Protein 3FPW (pdb70)

Organism: Streptomyces reticuli (NCBI:txid1926)

Secondary structure (DSSP, 8-state):
-----STT--------HHHHHHHHHHHHHHHHHTT---EEEEEETTS-EEEEEE-TT--TTHHHHHHHHHHHHHHHTS-HHHHHHGGGT-GGGGGSTT---SS-EEEEEETTEEEEEEEEE-SSSHHHHHHHHHHHHTT-

CATH classification: 3.30.450.150

InterPro domains:
  IPR005624 Corrinoid adenosyltransferase PduO/GlcC-like [PF03928] (61-183)
  IPR006311 Twin-arginine translocation pathway, signal sequence [PS51318] (1-35)
  IPR038084 Corrinoid adenosyltransferase PduO/GlcC-like superfamily [G3DSA:3.30.450.150] (62-188)
  IPR038084 Corrinoid adenosyltransferase PduO/GlcC-like superfamily [SSF143744] (55-186)
  IPR052517 GlcG-related carbohydrate metabolism protein [PTHR34309] (55-187)

Sequence (140 aa):
PVAARGGELTQSTHLTLEAATKAARAAVEAAEEKDGRHVSVAVVDRNGNTLVTLRGDGAGPQSYESSAERKAFTAVSWNAPTSEELAKRLAQQAPTLKDIPGTLFLAGGTPVTAKGAPVAGIGVAGAPSGDLDEQYARAGAAVL

B-factor: mean 21.34, std 9.34, range [9.34, 82.55]

Solvent-accessible surface area: 7677 Å² total; per-residue (Å²): 153,147,87,53,192,31,93,133,100,131,172,86,78,81,29,87,119,143,19,0,44,105,0,0,135,16,0,20,89,20,0,100,177,71,52,66,97,1,1,1,0,0,2,2,120,93,27,92,59,57,14,43,56,135,12,127,71,15,24,122,111,0,63,113,17,0,47,106,2,0,62,0,0,1,43,74,59,9,51,0,27,100,0,33,142,90,36,96,151,36,79,96,40,120,96,72,115,28,13,51,18,87,12,0,0,13,30,17,68,32,209,67,51,22,7,0,0,0,0,0,3,30,16,101,47,18,104,42,6,7,82,2,0,126,34,0,22,80,62,80

Radius of gyration: 15.47 Å; Cα contacts (8 Å, |Δi|>4): 334; chains: 1; bounding box: 33×49×46 Å

Nearest PDB structures (foldseek):
  4bmw-assembly1_A  TM=1.005E+00  e=2.674E-28  Streptomyces reticuli
  3fpv-assembly1_C  TM=1.004E+00  e=2.024E-27  Streptomyces reticuli
  4nkp-assembly1_B  TM=9.145E-01  e=1.584E-13  Desulfovibrio piger ATCC 29098
  6bws-assembly1_B-2  TM=9.207E-01  e=6.430E-11  Methylorubrum extorquens
  2a2l-assembly1_A  TM=8.843E-01  e=4.346E-11  Klebsiella pneumoniae

Foldseek 3Di:
DDDDDDVPDDDDDADDLVLQVQLQVQLLVVCVVVVFFKKKWKAWLVQHTSDIDGGDPFDPVRRLQQSQQWSACLPVVAFLQVVLVVCVVVVCVQVPPSHDSFAQKHFDDDPPHTTMIMGMDRGPGSPVNNVSSVSSNVVD

Structure (mmCIF, N/CA/C/O backbone):
data_3FPW
#
_entry.id   3FPW
#
_cell.length_a   77.940
_cell.length_b   77.940
_cell.length_c   79.990
_cell.angle_alpha   90.00
_cell.angle_beta   90.00
_cell.angle_gamma   90.00
#
_symmetry.space_group_name_H-M   'I 4 2 2'
#
loop_
_entity.id
_entity.type
_entity.pdbx_description
1 polymer 'Extracellular haem-binding protein'
2 non-polymer 'FE (III) ION'
3 non-polymer 'PHOSPHATE ION'
4 water water
#
loop_
_atom_site.group_PDB
_atom_site.id
_atom_site.type_symbol
_atom_site.label_atom_id
_atom_site.label_alt_id
_atom_site.label_comp_id
_atom_site.label_asym_id
_atom_site.label_entity_id
_atom_site.label_seq_id
_atom_site.pdbx_PDB_ins_code
_atom_site.Cartn_x
_atom_site.Cartn_y
_atom_site.Cartn_z
_atom_site.occupancy
_atom_site.B_iso_or_equ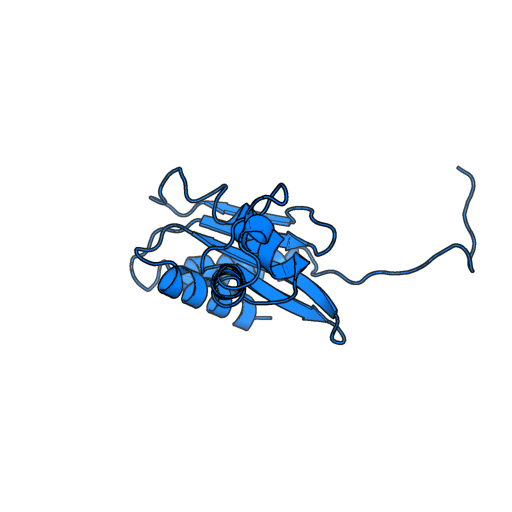iv
_atom_site.auth_seq_id
_atom_site.auth_comp_id
_atom_site.auth_asym_id
_atom_site.auth_atom_id
_atom_site.pdbx_PDB_model_num
ATOM 1 N N . PRO A 1 51 ? 12.540 -25.312 58.640 1.00 30.22 15 PRO A N 1
ATOM 2 C CA . PRO A 1 51 ? 12.631 -25.656 57.215 1.00 29.08 15 PRO A CA 1
ATOM 3 C C . PRO A 1 51 ? 12.882 -27.124 56.978 1.00 28.32 15 PRO A C 1
ATOM 4 O O . PRO A 1 51 ? 13.820 -27.715 57.499 1.00 26.98 15 PRO A O 1
ATOM 6 N N . VAL A 1 52 ? 12.039 -27.689 56.133 1.00 27.80 16 VAL A N 1
ATOM 7 C CA . VAL A 1 52 ? 12.365 -28.908 55.469 1.00 27.10 16 VAL A CA 1
ATOM 8 C C . VAL A 1 52 ? 13.554 -28.627 54.564 1.00 26.65 16 VAL A C 1
ATOM 9 O O . VAL A 1 52 ? 13.700 -27.517 54.019 1.00 24.40 16 VAL A O 1
ATOM 13 N N . ALA A 1 53 ? 14.429 -29.617 54.425 1.00 26.66 17 ALA A N 1
ATOM 14 C CA . ALA A 1 53 ? 15.510 -29.513 53.474 1.00 27.62 17 ALA A CA 1
ATOM 15 C C . ALA A 1 53 ? 15.216 -30.381 52.252 1.00 27.94 17 ALA A C 1
ATOM 16 O O . ALA A 1 53 ? 15.018 -31.589 52.361 1.00 27.54 17 ALA A O 1
ATOM 18 N N . ALA A 1 54 ? 15.213 -29.777 51.078 1.00 28.55 18 ALA A N 1
ATOM 19 C CA . ALA A 1 54 ? 14.933 -30.544 49.897 1.00 29.75 18 ALA A CA 1
ATOM 20 C C . ALA A 1 54 ? 16.184 -31.286 49.437 1.00 30.64 18 ALA A C 1
ATOM 21 O O . ALA A 1 54 ? 17.324 -30.934 49.789 1.00 30.28 18 ALA A O 1
ATOM 23 N N . ARG A 1 55 ? 15.9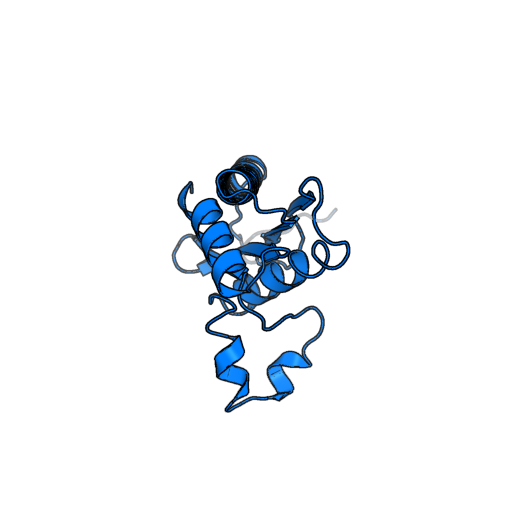42 -32.347 48.680 1.00 32.56 19 ARG A N 1
ATOM 24 C CA . ARG A 1 55 ? 16.960 -33.301 48.248 1.00 34.39 19 ARG A CA 1
ATOM 25 C C . ARG A 1 55 ? 16.197 -34.180 47.264 1.00 34.83 19 ARG A C 1
ATOM 26 O O . ARG A 1 55 ? 15.171 -34.783 47.640 1.00 36.13 19 ARG A O 1
ATOM 34 N N . GLY A 1 56 ? 16.668 -34.304 46.031 1.00 34.60 20 GLY A N 1
ATOM 35 C CA . GLY A 1 56 ? 17.962 -33.810 45.562 1.00 32.80 20 GLY A CA 1
ATOM 36 C C . GLY A 1 56 ? 17.685 -33.908 44.078 1.00 31.19 20 GLY A C 1
ATOM 37 O O . GLY A 1 56 ? 18.045 -33.028 43.292 1.00 30.57 20 GLY A O 1
ATOM 38 N N . GLY A 1 57 ? 16.989 -34.985 43.708 1.00 29.54 21 GLY A N 1
ATOM 39 C CA . GLY A 1 57 ? 16.297 -35.032 42.415 1.00 27.77 21 GLY A CA 1
ATOM 40 C C . GLY A 1 57 ? 15.212 -33.957 42.405 1.00 26.13 21 GLY A C 1
ATOM 41 O O . GLY A 1 57 ? 14.580 -33.689 41.379 1.00 26.39 21 GLY A O 1
ATOM 42 N N . GLU A 1 58 ? 14.995 -33.350 43.565 1.00 24.07 22 GLU A N 1
ATOM 43 C CA . GLU A 1 58 ? 14.017 -32.257 43.700 1.00 22.74 22 GLU A CA 1
ATOM 44 C C . GLU A 1 58 ? 14.647 -30.890 43.445 1.00 20.78 22 GLU A C 1
ATOM 45 O O . GLU A 1 58 ? 13.968 -29.868 43.546 1.00 19.21 22 GLU A O 1
ATOM 51 N N . LEU A 1 59 ? 15.944 -30.872 43.162 1.00 19.87 23 LEU A N 1
ATOM 52 C CA . LEU A 1 59 ? 16.684 -29.613 43.050 1.00 19.14 23 LEU A CA 1
ATOM 53 C C . LEU A 1 59 ? 17.271 -29.465 41.657 1.00 19.91 23 LEU A C 1
ATOM 54 O O . LEU A 1 59 ? 17.583 -30.463 40.988 1.00 20.04 23 LEU A O 1
ATOM 59 N N . THR A 1 60 ? 17.415 -28.219 41.229 1.00 19.58 24 THR A N 1
ATOM 60 C CA . THR A 1 60 ? 18.096 -27.938 39.982 1.00 20.37 24 THR A CA 1
ATOM 61 C C . THR A 1 60 ? 18.928 -26.666 40.174 1.00 20.27 24 THR A C 1
ATOM 62 O O . THR A 1 60 ? 18.701 -25.905 41.115 1.00 20.32 24 THR A O 1
ATOM 66 N N . GLN A 1 61 ? 19.912 -26.452 39.311 1.00 21.16 25 GLN A N 1
ATOM 67 C CA . GLN A 1 61 ? 20.782 -25.275 39.429 1.00 21.68 25 GLN A CA 1
ATOM 68 C C . GLN A 1 61 ? 20.568 -24.319 38.278 1.00 21.09 25 GLN A C 1
ATOM 69 O O . GLN A 1 61 ? 20.245 -24.747 37.180 1.00 21.80 25 GLN A O 1
ATOM 75 N N . SER A 1 62 ? 20.752 -23.028 38.519 1.00 19.45 26 SER A N 1
ATOM 76 C CA . SER A 1 62 ? 20.840 -22.096 37.399 1.00 19.12 26 SER A CA 1
ATOM 77 C C . SER A 1 62 ? 22.132 -21.284 37.518 1.00 18.18 26 SER A C 1
ATOM 78 O O . SER A 1 62 ? 22.729 -21.228 38.583 1.00 18.26 26 SER A O 1
ATOM 81 N N . THR A 1 63 ? 22.538 -20.640 36.425 1.00 17.55 27 THR A N 1
ATOM 82 C CA . THR A 1 63 ? 23.794 -19.892 36.340 1.00 17.73 27 THR A CA 1
ATOM 83 C C . THR A 1 63 ? 23.511 -18.400 36.185 1.00 16.88 27 THR A C 1
ATOM 84 O O . THR A 1 63 ? 22.543 -18.002 35.521 1.00 17.15 27 THR A O 1
ATOM 88 N N . HIS A 1 64 ? 24.338 -17.591 36.831 1.00 16.31 28 HIS A N 1
ATOM 89 C CA . HIS A 1 64 ? 24.176 -16.128 36.855 1.00 16.40 28 HIS A CA 1
ATOM 90 C C . HIS A 1 64 ? 25.496 -15.405 36.734 1.00 15.85 28 HIS A C 1
ATOM 91 O O . HIS A 1 64 ? 26.538 -15.943 37.130 1.00 16.72 28 HIS A O 1
ATOM 98 N N . LEU A 1 65 ? 25.447 -14.177 36.229 1.00 15.52 29 LEU A N 1
ATOM 99 C CA . LEU A 1 65 ? 26.547 -13.244 36.441 1.00 15.82 29 LEU A CA 1
ATOM 100 C C . LEU A 1 65 ? 26.633 -12.954 37.931 1.00 16.02 29 LEU A C 1
ATOM 101 O O . LEU A 1 65 ? 25.606 -12.814 38.627 1.00 16.74 29 LEU A O 1
ATOM 106 N N . THR A 1 66 ? 27.863 -12.864 38.437 1.00 16.14 30 THR A N 1
ATOM 107 C CA . THR A 1 66 ? 28.075 -12.338 39.762 1.00 16.49 30 THR A CA 1
ATOM 108 C C . THR A 1 66 ? 27.764 -10.850 39.754 1.00 15.73 30 THR A C 1
ATOM 109 O O . THR A 1 66 ? 27.808 -10.196 38.698 1.00 14.85 30 THR A O 1
ATOM 113 N N . LEU A 1 67 ? 27.425 -10.300 40.917 1.00 16.14 31 LEU A N 1
ATOM 114 C CA . LEU A 1 67 ? 27.308 -8.842 41.013 1.00 16.27 31 LEU A CA 1
ATOM 115 C C . LEU A 1 67 ? 28.559 -8.146 40.481 1.00 16.44 31 LEU A C 1
ATOM 116 O O . LEU A 1 67 ? 28.454 -7.149 39.755 1.00 16.35 31 LEU A O 1
ATOM 121 N N . GLU A 1 68 ? 29.736 -8.663 40.829 1.00 16.81 32 GLU A N 1
ATOM 122 C CA . GLU A 1 68 ? 30.987 -8.079 40.336 1.00 17.04 32 GLU A CA 1
ATOM 123 C C . GLU A 1 68 ? 31.001 -7.982 38.795 1.00 16.43 32 GLU A C 1
ATOM 124 O O . GLU A 1 68 ? 31.356 -6.928 38.229 1.00 15.31 32 GLU A O 1
ATOM 130 N N . ALA A 1 69 ? 30.617 -9.070 38.121 1.00 15.66 33 ALA A N 1
ATOM 131 C CA . ALA A 1 69 ? 30.631 -9.089 36.647 1.00 16.26 33 ALA A CA 1
ATOM 132 C C . ALA A 1 69 ? 29.556 -8.168 36.085 1.00 16.10 33 ALA A C 1
ATOM 133 O O . ALA A 1 69 ? 29.801 -7.411 35.135 1.00 16.04 33 ALA A O 1
ATOM 135 N N . ALA A 1 70 ? 28.367 -8.216 36.663 1.00 15.54 34 ALA A N 1
ATOM 136 C CA . ALA A 1 70 ? 27.292 -7.330 36.168 1.00 15.36 34 ALA A CA 1
ATOM 137 C C . ALA A 1 70 ? 27.652 -5.854 36.323 1.00 15.87 34 ALA A C 1
ATOM 138 O O . ALA A 1 70 ? 27.348 -5.015 35.459 1.00 15.10 34 ALA A O 1
ATOM 140 N N . THR A 1 71 ? 28.289 -5.530 37.440 1.00 15.73 35 THR A N 1
ATOM 141 C CA . THR A 1 71 ? 28.740 -4.162 37.683 1.00 16.15 35 THR A CA 1
ATOM 142 C C . THR A 1 71 ? 29.818 -3.735 36.694 1.00 15.84 35 THR A C 1
ATOM 143 O O . THR A 1 71 ? 29.767 -2.630 36.154 1.00 16.19 35 THR A O 1
ATOM 147 N N . LYS A 1 72 ? 30.782 -4.621 36.451 1.00 15.52 36 LYS A N 1
ATOM 148 C CA . LYS A 1 72 ? 31.862 -4.323 35.494 1.00 15.89 36 LYS A CA 1
ATOM 149 C C . LYS A 1 72 ? 31.263 -4.013 34.123 1.00 15.35 36 LYS A C 1
ATOM 150 O O . LYS A 1 72 ? 31.688 -3.048 33.465 1.00 15.19 36 LYS A O 1
ATOM 156 N N . ALA A 1 73 ? 30.293 -4.823 33.695 1.00 15.40 37 ALA A N 1
ATOM 157 C CA . ALA A 1 73 ? 29.676 -4.648 32.386 1.00 14.95 37 ALA A CA 1
ATOM 158 C C . ALA A 1 73 ? 28.883 -3.328 32.327 1.00 14.62 37 ALA A C 1
ATOM 159 O O . ALA A 1 73 ? 28.962 -2.562 31.356 1.00 14.87 37 ALA A O 1
ATOM 161 N N . ALA A 1 74 ? 28.102 -3.063 33.361 1.00 14.62 38 ALA A N 1
ATOM 162 C CA . ALA A 1 74 ? 27.311 -1.843 33.385 1.00 14.31 38 ALA A CA 1
ATOM 163 C C . ALA A 1 74 ? 28.224 -0.636 33.306 1.00 14.49 38 ALA A C 1
ATOM 164 O O . ALA A 1 74 ? 27.979 0.289 32.539 1.00 14.04 38 ALA A O 1
ATOM 166 N N . ARG A 1 75 ? 29.279 -0.651 34.109 1.00 14.73 39 ARG A N 1
ATOM 167 C CA . ARG A 1 75 ? 30.213 0.461 34.146 1.00 15.27 39 ARG A CA 1
ATOM 168 C C . ARG A 1 75 ? 30.881 0.656 32.786 1.00 15.09 39 ARG A C 1
ATOM 169 O O . ARG A 1 75 ? 31.109 1.791 32.357 1.00 16.17 39 ARG A O 1
ATOM 177 N N . ALA A 1 76 ? 31.183 -0.438 32.096 1.00 15.83 40 ALA A N 1
ATOM 178 C CA . ALA A 1 76 ? 31.826 -0.343 30.777 1.00 15.57 40 ALA A CA 1
ATOM 179 C C . ALA A 1 76 ? 30.899 0.298 29.754 1.00 16.05 40 ALA A C 1
ATOM 180 O O . ALA A 1 76 ? 31.332 1.034 28.882 1.00 16.90 40 ALA A O 1
ATOM 182 N N . ALA A 1 77 ? 29.614 0.019 29.858 1.00 15.59 41 ALA A N 1
ATOM 183 C CA . ALA A 1 77 ? 28.651 0.618 28.946 1.00 15.49 41 ALA A CA 1
ATOM 184 C C . ALA A 1 77 ? 28.571 2.113 29.217 1.00 16.55 41 ALA A C 1
ATOM 185 O O . ALA A 1 77 ? 28.587 2.911 28.289 1.00 16.55 41 ALA A O 1
ATOM 187 N N . VAL A 1 78 ? 28.503 2.505 30.486 1.00 16.98 42 VAL A N 1
ATOM 188 C CA . VAL A 1 78 ? 28.487 3.933 30.800 1.00 17.75 42 VAL A CA 1
ATOM 189 C C . VAL A 1 78 ? 29.755 4.598 30.275 1.00 18.60 42 VAL A C 1
ATOM 190 O O . VAL A 1 78 ? 29.708 5.661 29.655 1.00 18.46 42 VAL A O 1
ATOM 194 N N . GLU A 1 79 ? 30.898 3.973 30.531 1.00 18.65 43 GLU A N 1
ATOM 195 C CA . GLU A 1 79 ? 32.171 4.568 30.108 1.00 19.64 43 GLU A CA 1
ATOM 196 C C . GLU A 1 79 ? 32.239 4.750 28.609 1.00 18.88 43 GLU A C 1
ATOM 197 O O . GLU A 1 79 ? 32.743 5.762 28.136 1.00 19.12 43 GLU A O 1
ATOM 203 N N . ALA A 1 80 ? 31.713 3.784 27.866 1.00 19.08 44 ALA A N 1
ATOM 204 C CA . ALA A 1 80 ? 31.702 3.893 26.412 1.00 18.54 44 ALA A CA 1
ATOM 205 C C . ALA A 1 80 ? 30.822 5.056 25.967 1.00 18.51 44 ALA A C 1
ATOM 206 O O . ALA A 1 80 ? 31.185 5.829 25.084 1.00 18.64 44 ALA A O 1
ATOM 208 N N . ALA A 1 81 ? 29.654 5.204 26.574 1.00 18.92 45 ALA A N 1
ATOM 209 C CA . ALA A 1 81 ? 28.828 6.368 26.255 1.00 19.42 45 ALA A CA 1
ATOM 210 C C . ALA A 1 81 ? 29.516 7.689 26.637 1.00 20.48 45 ALA A C 1
ATOM 211 O O . ALA A 1 81 ? 29.479 8.664 25.875 1.00 20.52 45 ALA A O 1
ATOM 213 N N A GLU A 1 82 ? 30.131 7.728 27.817 0.50 21.08 46 GLU A N 1
ATOM 214 N N B GLU A 1 82 ? 30.132 7.719 27.816 0.50 21.20 46 GLU A N 1
ATOM 215 C CA A GLU A 1 82 ? 30.760 8.949 28.295 0.50 22.10 46 GLU A CA 1
ATOM 216 C CA B GLU A 1 82 ? 30.769 8.927 28.312 0.50 22.35 46 GLU A CA 1
ATOM 217 C C A GLU A 1 82 ? 31.891 9.389 27.384 0.50 22.46 46 GLU A C 1
ATOM 218 C C B GLU A 1 82 ? 31.896 9.382 27.400 0.50 22.59 46 GLU A C 1
ATOM 219 O O A GLU A 1 82 ? 32.096 10.590 27.188 0.50 22.60 46 GLU A O 1
ATOM 220 O O B GLU A 1 82 ? 32.098 10.585 27.216 0.50 22.71 46 GLU A O 1
ATOM 231 N N . LYS A 1 83 ? 32.609 8.412 26.832 1.00 22.80 47 LYS A N 1
ATOM 232 C CA . LYS A 1 83 ? 33.737 8.678 25.903 1.00 23.92 47 LYS A CA 1
ATOM 233 C C . LYS A 1 83 ? 33.241 9.459 24.696 1.00 24.03 47 LYS A C 1
ATOM 234 O O . LYS A 1 83 ? 33.969 10.306 24.133 1.00 24.58 47 LYS A O 1
ATOM 240 N N . ASP A 1 84 ? 31.999 9.176 24.302 1.00 23.01 48 ASP A N 1
ATOM 241 C CA . ASP A 1 84 ? 31.369 9.797 23.138 1.00 22.65 48 ASP A CA 1
ATOM 242 C C . ASP A 1 84 ? 30.547 11.024 23.476 1.00 21.85 48 ASP A C 1
ATOM 243 O O . ASP A 1 84 ? 29.913 11.612 22.602 1.00 22.62 48 ASP A O 1
ATOM 248 N N . GLY A 1 85 ? 30.556 11.419 24.735 1.00 20.88 49 GLY A N 1
ATOM 249 C CA . GLY A 1 85 ? 29.768 12.563 25.172 1.00 20.74 49 GLY A CA 1
ATOM 250 C C . GLY A 1 85 ? 28.278 12.284 25.230 1.00 20.98 49 GLY A C 1
ATOM 251 O O . GLY A 1 85 ? 27.466 13.210 25.076 1.00 21.74 49 GLY A O 1
ATOM 252 N N . ARG A 1 86 ? 27.912 11.016 25.411 1.00 20.62 50 ARG A N 1
ATOM 253 C CA . ARG A 1 86 ? 26.510 10.621 25.542 1.00 20.62 50 ARG A CA 1
ATOM 254 C C . ARG A 1 86 ? 26.139 10.438 27.010 1.00 19.94 50 ARG A C 1
ATOM 255 O O . ARG A 1 86 ? 27.003 10.197 27.861 1.00 20.01 50 ARG A O 1
ATOM 263 N N . HIS A 1 87 ? 24.848 10.560 27.291 1.00 19.29 51 HIS A N 1
ATOM 264 C CA . HIS A 1 87 ? 24.343 10.517 28.663 1.00 18.52 51 HIS A CA 1
ATOM 265 C C . HIS A 1 87 ? 23.285 9.440 28.750 1.00 17.61 51 HIS A C 1
ATOM 266 O O . HIS A 1 87 ? 22.211 9.612 28.202 1.00 17.53 51 HIS A O 1
ATOM 273 N N . VAL A 1 88 ? 23.600 8.318 29.398 1.00 15.55 52 VAL A N 1
ATOM 274 C CA . VAL A 1 88 ? 22.734 7.140 29.295 1.00 14.46 52 VAL A CA 1
ATOM 275 C C . VAL A 1 88 ? 22.461 6.571 30.663 1.00 13.71 52 VAL A C 1
ATOM 276 O O . VAL A 1 88 ? 23.184 6.861 31.620 1.00 14.18 52 VAL A O 1
ATOM 280 N N . SER A 1 89 ? 21.397 5.786 30.763 1.00 13.78 53 SER A N 1
ATOM 281 C CA . SER A 1 89 ? 21.216 4.899 31.891 1.00 13.71 53 SER A CA 1
ATOM 282 C C . SER A 1 89 ? 21.494 3.487 31.414 1.00 13.04 53 SER A C 1
ATOM 283 O O . SER A 1 89 ? 21.279 3.157 30.230 1.00 13.27 53 SER A O 1
ATOM 286 N N . VAL A 1 90 ? 21.931 2.634 32.337 1.00 13.26 54 VAL A N 1
ATOM 287 C CA . VAL A 1 90 ? 22.304 1.267 31.994 1.00 13.90 54 VAL A CA 1
ATOM 288 C C . VAL A 1 90 ? 21.700 0.334 33.033 1.00 13.63 54 VAL A C 1
ATOM 289 O O . VAL A 1 90 ? 21.698 0.630 34.232 1.00 14.66 54 VAL A O 1
ATOM 293 N N . ALA A 1 91 ? 21.162 -0.786 32.571 1.00 12.59 55 ALA A N 1
ATOM 294 C CA . ALA A 1 91 ? 20.648 -1.790 33.503 1.00 12.55 55 ALA A CA 1
ATOM 295 C C . ALA A 1 91 ? 21.188 -3.144 33.143 1.00 12.85 55 ALA A C 1
ATOM 296 O O . ALA A 1 91 ? 21.294 -3.471 31.947 1.00 12.53 55 ALA A O 1
ATOM 298 N N . VAL A 1 92 ? 21.446 -3.974 34.160 1.00 12.54 56 VAL A N 1
ATOM 299 C CA . VAL A 1 92 ? 21.714 -5.388 33.890 1.00 13.00 56 VAL A CA 1
ATOM 300 C C . VAL A 1 92 ? 20.621 -6.194 34.584 1.00 12.98 56 VAL A C 1
ATOM 301 O O . VAL A 1 92 ? 20.390 -6.025 35.784 1.00 13.70 56 VAL A O 1
ATOM 305 N N . VAL A 1 93 ? 19.925 -7.027 33.815 1.00 12.67 57 VAL A N 1
ATOM 306 C CA . VAL A 1 93 ? 18.789 -7.796 34.315 1.00 12.61 57 VAL A CA 1
ATOM 307 C C . VAL A 1 93 ? 19.082 -9.299 34.152 1.00 12.73 57 VAL A C 1
ATOM 308 O O . VAL A 1 93 ? 19.518 -9.770 33.102 1.00 13.21 57 VAL A O 1
ATOM 312 N N . ASP A 1 94 ? 18.878 -10.054 35.219 1.00 13.08 58 ASP A N 1
ATOM 313 C CA . ASP A 1 94 ? 19.099 -11.496 35.200 1.00 13.38 58 ASP A CA 1
ATOM 314 C C . ASP A 1 94 ? 18.043 -12.202 34.337 1.00 13.58 58 ASP A C 1
ATOM 315 O O . ASP A 1 94 ? 16.921 -11.712 34.162 1.00 13.45 58 ASP A O 1
ATOM 320 N N . ARG A 1 95 ? 18.386 -13.385 33.863 1.00 12.69 59 ARG A N 1
ATOM 321 C CA . ARG A 1 95 ? 17.444 -14.235 33.147 1.00 12.59 59 ARG A CA 1
ATOM 322 C C . ARG A 1 95 ? 16.214 -14.545 34.007 1.00 13.71 59 ARG A C 1
ATOM 323 O O . ARG A 1 95 ? 15.127 -14.851 33.495 1.00 14.16 59 ARG A O 1
ATOM 331 N N . ASN A 1 96 ? 16.361 -14.460 35.319 1.00 12.84 60 ASN A N 1
ATOM 332 C CA . ASN A 1 96 ? 15.190 -14.706 36.162 1.00 13.27 60 ASN A CA 1
ATOM 333 C C . ASN A 1 96 ? 14.356 -13.487 36.454 1.00 14.27 60 ASN A C 1
ATOM 334 O O . ASN A 1 96 ? 13.270 -13.627 37.005 1.00 14.58 60 ASN A O 1
ATOM 339 N N . GLY A 1 97 ? 14.746 -12.302 35.987 1.00 14.50 61 GLY A N 1
ATOM 340 C CA . GLY A 1 97 ? 13.892 -11.293 35.418 1.00 14.05 61 GLY A CA 1
ATOM 341 C C . GLY A 1 97 ? 14.199 -10.187 36.472 1.00 13.54 61 GLY A C 1
ATOM 342 O O . GLY A 1 97 ? 13.679 -9.054 36.420 1.00 14.55 61 GLY A O 1
ATOM 343 N N . ASN A 1 98 ? 15.084 -10.484 37.441 1.00 12.88 62 ASN A N 1
ATOM 344 C CA . ASN A 1 98 ? 15.483 -9.477 38.459 1.00 13.38 62 ASN A CA 1
ATOM 345 C C . ASN A 1 98 ? 16.535 -8.492 37.968 1.00 13.35 62 ASN A C 1
ATOM 346 O O . ASN A 1 98 ? 17.529 -8.890 37.344 1.00 14.32 62 ASN A O 1
ATOM 351 N N . THR A 1 99 ? 16.341 -7.213 38.281 1.00 13.62 63 THR A N 1
ATOM 352 C CA . THR A 1 99 ? 17.388 -6.231 37.993 1.00 13.42 63 THR A CA 1
ATOM 353 C C . THR A 1 99 ? 18.529 -6.444 38.964 1.00 13.35 63 THR A C 1
ATOM 354 O O . THR A 1 99 ? 18.311 -6.525 40.167 1.00 14.30 63 THR A O 1
ATOM 358 N N . LEU A 1 100 ? 19.742 -6.551 38.436 1.00 12.90 64 LEU A N 1
ATOM 359 C CA . LEU A 1 100 ? 20.955 -6.752 39.237 1.00 12.81 64 LEU A CA 1
ATOM 360 C C . LEU A 1 100 ? 21.731 -5.462 39.463 1.00 13.09 64 LEU A C 1
ATOM 361 O O . LEU A 1 100 ? 22.272 -5.240 40.545 1.00 13.07 64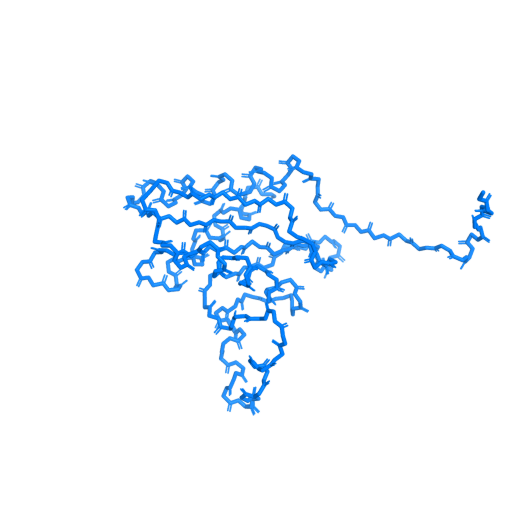 LEU A O 1
ATOM 366 N N . VAL A 1 101 ? 21.782 -4.606 38.440 1.00 13.03 65 VAL A N 1
ATOM 367 C CA . VAL A 1 101 ? 22.511 -3.341 38.514 1.00 13.16 65 VAL A CA 1
ATO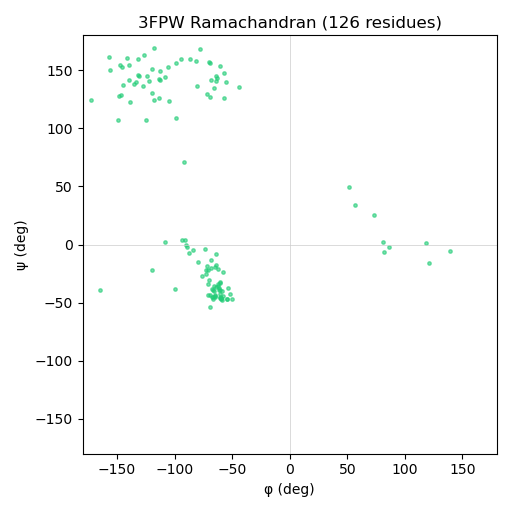M 368 C C . VAL A 1 101 ? 21.760 -2.287 37.715 1.00 13.45 65 VAL A C 1
ATOM 369 O O . VAL A 1 101 ? 21.281 -2.577 36.619 1.00 13.62 65 VAL A O 1
ATOM 373 N N . THR A 1 102 ? 21.662 -1.082 38.256 1.00 12.66 66 THR A N 1
ATOM 374 C CA . THR A 1 102 ? 21.281 0.085 37.447 1.00 13.00 66 THR A CA 1
ATOM 375 C C . THR A 1 102 ? 22.232 1.209 37.722 1.00 13.46 66 THR A C 1
ATOM 376 O O . THR A 1 102 ? 22.706 1.389 38.861 1.00 12.46 66 THR A O 1
ATOM 380 N N . LEU A 1 103 ? 22.503 1.992 36.674 1.00 12.73 67 LEU A N 1
ATOM 381 C CA . LEU A 1 103 ? 23.375 3.151 36.798 1.00 13.72 67 LEU A CA 1
ATOM 382 C C . LEU A 1 103 ? 22.735 4.250 35.979 1.00 13.76 67 LEU A C 1
ATOM 383 O O . LEU A 1 103 ? 22.483 4.058 34.779 1.00 14.57 67 LEU A O 1
ATOM 388 N N . ARG A 1 104 ? 22.440 5.380 36.614 1.00 12.86 68 ARG A N 1
ATOM 389 C CA . ARG A 1 104 ? 21.852 6.502 35.889 1.00 13.19 68 ARG A CA 1
ATOM 390 C C . ARG A 1 104 ? 22.954 7.515 35.547 1.00 14.40 68 ARG A C 1
ATOM 391 O O . ARG A 1 104 ? 23.455 8.210 36.429 1.00 15.05 68 ARG A O 1
ATOM 399 N N . GLY A 1 105 ? 23.314 7.597 34.271 1.00 15.80 69 GLY A N 1
ATOM 400 C CA . GLY A 1 105 ? 24.329 8.561 33.837 1.00 16.30 69 GLY A CA 1
ATOM 401 C C . GLY A 1 105 ? 24.026 10.011 34.160 1.00 16.79 69 GLY A C 1
ATOM 402 O O . GLY A 1 105 ? 22.880 10.446 34.146 1.00 15.35 69 GLY A O 1
ATOM 403 N N . ASP A 1 106 ? 25.077 10.788 34.424 1.00 17.68 70 ASP A N 1
ATOM 404 C CA . ASP A 1 106 ? 24.900 12.222 34.618 1.00 18.91 70 ASP A CA 1
ATOM 405 C C . ASP A 1 106 ? 24.233 12.811 33.385 1.00 18.63 70 ASP A C 1
ATOM 406 O O . ASP A 1 106 ? 24.706 12.597 32.276 1.00 18.90 70 ASP A O 1
ATOM 411 N N . GLY A 1 107 ? 23.131 13.524 33.575 1.00 18.10 71 GLY A N 1
ATOM 412 C CA . GLY A 1 107 ? 22.471 14.189 32.460 1.00 18.03 71 GLY A CA 1
ATOM 413 C C . GLY A 1 107 ? 21.575 13.291 31.623 1.00 17.56 71 GLY A C 1
ATOM 414 O O . GLY A 1 107 ? 21.004 13.739 30.637 1.00 18.02 71 GLY A O 1
ATOM 415 N N . ALA A 1 108 ? 21.441 12.029 32.012 1.00 17.09 72 ALA A N 1
ATOM 416 C CA . ALA A 1 108 ? 20.613 11.107 31.222 1.00 16.36 72 ALA A CA 1
ATOM 417 C C . ALA A 1 108 ? 19.135 11.501 31.316 1.00 15.98 72 ALA A C 1
ATOM 418 O O . ALA A 1 108 ? 18.673 11.902 32.392 1.00 16.36 72 ALA A O 1
ATOM 420 N N . GLY A 1 109 ? 18.386 11.392 30.216 1.00 16.13 73 GLY A N 1
ATOM 421 C CA . GLY A 1 109 ? 16.972 11.757 30.256 1.00 15.50 73 GLY A CA 1
ATOM 422 C C . GLY A 1 109 ? 16.192 10.914 31.249 1.00 15.00 73 GLY A C 1
ATOM 423 O O . GLY A 1 109 ? 16.564 9.784 31.549 1.00 15.68 73 GLY A O 1
ATOM 424 N N . PRO A 1 110 ? 15.084 11.460 31.772 1.00 14.95 74 PRO A N 1
ATOM 425 C CA . PRO A 1 110 ? 14.387 10.789 32.848 1.00 14.59 74 PRO A CA 1
ATOM 426 C C . PRO A 1 110 ? 13.663 9.544 32.372 1.00 14.94 74 PRO A C 1
ATOM 427 O O . PRO A 1 110 ? 13.322 8.682 33.185 1.00 15.86 74 PRO A O 1
ATOM 431 N N . GLN A 1 111 ? 13.444 9.447 31.068 1.00 15.79 75 GLN A N 1
ATOM 432 C CA . GLN A 1 111 ? 12.796 8.265 30.505 1.00 15.79 75 GLN A CA 1
ATOM 433 C C . GLN A 1 111 ? 13.790 7.110 30.364 1.00 15.98 75 GLN A C 1
ATOM 434 O O . GLN A 1 111 ? 13.398 5.958 30.146 1.00 17.15 75 GLN A O 1
ATOM 440 N N . SER A 1 112 ? 15.085 7.418 30.460 1.00 15.35 76 SER A N 1
ATOM 441 C CA . SER A 1 112 ? 16.100 6.409 30.117 1.00 14.73 76 SER A CA 1
ATOM 442 C C . SER A 1 112 ? 16.242 5.279 31.135 1.00 14.93 76 SER A C 1
ATOM 443 O O . SER A 1 112 ? 16.634 4.186 30.768 1.00 14.29 76 SER A O 1
ATOM 446 N N . TYR A 1 113 ? 15.886 5.525 32.398 1.00 14.63 77 TYR A N 1
ATOM 447 C CA . TYR A 1 113 ? 16.165 4.571 33.449 1.00 14.38 77 TYR A CA 1
ATOM 448 C C . TYR A 1 113 ? 15.296 3.328 33.287 1.00 14.29 77 TYR A C 1
ATOM 449 O O . TYR A 1 113 ? 15.814 2.194 33.171 1.00 13.21 77 TYR A O 1
ATOM 458 N N . GLU A 1 114 ? 13.976 3.535 33.197 1.00 14.56 78 GLU A N 1
ATOM 459 C CA . GLU A 1 114 ? 13.054 2.412 32.962 1.00 14.99 78 GLU A CA 1
ATOM 460 C C . GLU A 1 114 ? 13.228 1.812 31.574 1.00 14.86 78 GLU A C 1
ATOM 461 O O . GLU A 1 114 ? 13.083 0.607 31.395 1.00 15.84 78 GLU A O 1
ATOM 467 N N A SER A 1 115 ? 13.534 2.657 30.590 0.50 13.80 79 SER A N 1
ATOM 468 N N B SER A 1 115 ? 13.533 2.652 30.590 0.50 14.61 79 SER A N 1
ATOM 469 C CA A SER A 1 115 ? 13.763 2.181 29.234 0.50 12.56 79 SER A CA 1
ATOM 470 C CA B SER A 1 115 ? 13.769 2.158 29.246 0.50 14.15 79 SER A CA 1
ATOM 471 C C A SER A 1 115 ? 14.908 1.171 29.234 0.50 12.94 79 SER A C 1
ATOM 472 C C B SER A 1 115 ? 14.898 1.143 29.267 0.50 13.81 79 SER A C 1
ATOM 473 O O A SER A 1 115 ? 14.792 0.118 28.636 0.50 12.86 79 SER A O 1
ATOM 474 O O B SER A 1 115 ? 14.768 0.067 28.712 0.50 13.70 79 SER A O 1
ATOM 479 N N . ALA A 1 116 ? 16.007 1.495 29.911 1.00 12.98 80 ALA A N 1
ATOM 480 C CA . ALA A 1 116 ? 17.168 0.604 29.960 1.00 13.58 80 ALA A CA 1
ATOM 481 C C . ALA A 1 116 ? 16.806 -0.718 30.642 1.00 13.68 80 ALA A C 1
ATOM 482 O O . ALA A 1 116 ? 17.135 -1.807 30.135 1.00 14.01 80 ALA A O 1
ATOM 484 N N . GLU A 1 117 ? 16.070 -0.624 31.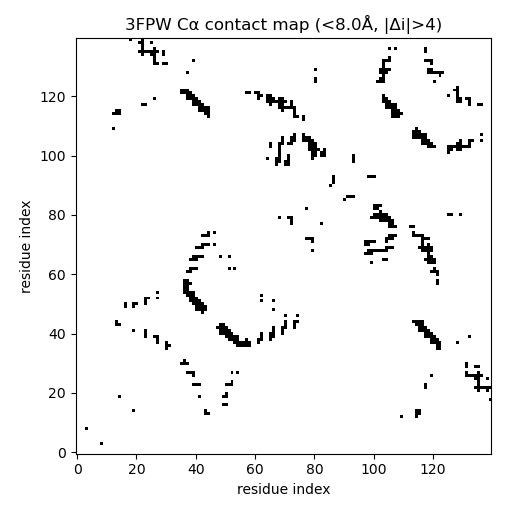750 1.00 13.77 81 GLU A N 1
ATOM 485 C CA . GLU A 1 117 ? 15.639 -1.825 32.459 1.00 14.74 81 GLU A CA 1
ATOM 486 C C . GLU A 1 117 ? 14.799 -2.735 31.582 1.00 14.24 81 GLU A C 1
ATOM 487 O O . GLU A 1 117 ? 15.023 -3.954 31.530 1.00 13.17 81 GLU A O 1
ATOM 493 N N . ARG A 1 118 ? 13.822 -2.158 30.891 1.00 13.45 82 ARG A N 1
ATOM 494 C CA . ARG A 1 118 ? 12.935 -2.966 30.067 1.00 13.79 82 ARG A CA 1
ATOM 495 C C . ARG A 1 118 ? 13.651 -3.568 28.875 1.00 13.25 82 ARG A C 1
ATOM 496 O O . ARG A 1 118 ? 13.353 -4.699 28.497 1.00 14.25 82 ARG A O 1
ATOM 504 N N . LYS A 1 119 ? 14.566 -2.810 28.267 1.00 12.22 83 LYS A N 1
ATOM 505 C CA . LYS A 1 119 ? 15.350 -3.378 27.174 1.00 11.74 83 LYS A CA 1
ATOM 506 C C . LYS A 1 119 ? 16.163 -4.582 27.624 1.00 12.06 83 LYS A C 1
ATOM 507 O O . LYS A 1 119 ? 16.232 -5.579 26.912 1.00 12.56 83 LYS A O 1
ATOM 513 N N . ALA A 1 120 ? 16.820 -4.463 28.771 1.00 12.11 84 ALA A N 1
ATOM 514 C CA . ALA A 1 120 ? 17.589 -5.578 29.306 1.00 12.60 84 ALA A CA 1
ATOM 515 C C . ALA A 1 120 ? 16.705 -6.822 29.556 1.00 13.13 84 ALA A C 1
ATOM 516 O O . ALA A 1 120 ? 17.094 -7.959 29.227 1.00 14.07 84 ALA A O 1
ATOM 518 N N . PHE A 1 121 ? 15.550 -6.606 30.169 1.00 12.51 85 PHE A N 1
ATOM 519 C CA . PHE A 1 121 ? 14.615 -7.688 30.437 1.00 13.00 85 PHE A CA 1
ATOM 520 C C . PHE A 1 121 ? 14.204 -8.351 29.109 1.00 13.86 85 PHE A C 1
ATOM 521 O O . PHE A 1 121 ? 14.067 -9.567 29.008 1.00 14.14 85 PHE A O 1
ATOM 529 N N . THR A 1 122 ? 13.998 -7.539 28.077 1.00 14.04 86 THR A N 1
ATOM 530 C CA . THR A 1 122 ? 13.489 -8.057 26.813 1.00 13.70 86 THR A CA 1
ATOM 531 C C . THR A 1 122 ? 14.550 -8.890 26.115 1.00 13.71 86 THR A C 1
ATOM 532 O O . THR A 1 122 ? 14.273 -9.991 25.594 1.00 14.76 86 THR A O 1
ATOM 536 N N . ALA A 1 123 ? 15.778 -8.376 26.116 1.00 14.11 87 ALA A N 1
ATOM 537 C CA . ALA A 1 123 ? 16.891 -9.100 25.516 1.00 14.19 87 ALA A CA 1
ATOM 538 C C . ALA A 1 123 ? 17.138 -10.465 26.175 1.00 14.17 87 ALA A C 1
ATOM 539 O O . ALA A 1 123 ? 17.392 -11.468 25.476 1.00 15.03 87 ALA A O 1
ATOM 541 N N . VAL A 1 124 ? 17.078 -10.527 27.505 1.00 14.13 88 VAL A N 1
ATOM 542 C CA . VAL A 1 124 ? 17.364 -11.778 28.196 1.00 14.52 88 VAL A CA 1
ATOM 543 C C . VAL A 1 124 ? 16.199 -12.755 28.082 1.00 14.67 88 VAL A C 1
ATOM 544 O O . VAL A 1 124 ? 16.393 -13.960 28.120 1.00 16.04 88 VAL A O 1
ATOM 548 N N . SER A 1 125 ? 14.989 -12.227 27.914 1.00 15.79 89 SER A N 1
ATOM 549 C CA . SER A 1 125 ? 13.808 -13.070 27.747 1.00 15.93 89 SER A CA 1
ATOM 550 C C . SER A 1 125 ? 13.822 -13.864 26.448 1.00 16.93 89 SER A C 1
ATOM 551 O O . SER A 1 125 ? 13.394 -15.024 26.434 1.00 16.97 89 SER A O 1
ATOM 554 N N . TRP A 1 126 ? 14.289 -13.241 25.368 1.00 17.60 90 TRP A N 1
ATOM 555 C CA . TRP A 1 126 ? 14.333 -13.909 24.058 1.00 17.33 90 TRP A CA 1
ATOM 556 C C . TRP A 1 126 ? 15.744 -14.273 23.612 1.00 17.49 90 TRP A C 1
ATOM 557 O O . TRP A 1 126 ? 15.931 -14.850 22.535 1.00 17.53 90 TRP A O 1
ATOM 568 N N . ASN A 1 127 ? 16.740 -13.986 24.454 1.00 17.23 91 ASN A N 1
ATOM 569 C CA . ASN A 1 127 ? 18.125 -14.266 24.108 1.00 17.49 91 ASN A CA 1
ATOM 570 C C . ASN A 1 127 ? 18.498 -13.683 22.746 1.00 17.63 91 ASN A C 1
ATOM 571 O O . ASN A 1 127 ? 19.091 -14.363 21.888 1.00 17.97 91 ASN A O 1
ATOM 576 N N . ALA A 1 128 ? 18.180 -12.413 22.565 1.00 16.80 92 ALA A N 1
ATOM 577 C CA . ALA A 1 128 ? 18.400 -11.746 21.275 1.00 16.71 92 ALA A CA 1
ATOM 578 C C . ALA A 1 128 ? 18.523 -10.257 21.518 1.00 16.49 92 ALA A C 1
ATOM 579 O O . ALA A 1 128 ? 17.886 -9.732 22.433 1.00 16.47 92 ALA A O 1
ATOM 581 N N . PRO A 1 129 ? 19.291 -9.556 20.678 1.00 16.64 93 PRO A N 1
ATOM 582 C CA . PRO A 1 129 ? 19.384 -8.093 20.774 1.00 16.95 93 PRO A CA 1
ATOM 583 C C . PRO A 1 129 ? 18.017 -7.465 20.506 1.00 16.63 93 PRO A C 1
ATOM 584 O O . PRO A 1 129 ? 17.269 -7.969 19.668 1.00 17.26 93 PRO A O 1
ATOM 588 N N . THR A 1 130 ? 17.665 -6.388 21.203 1.00 16.29 94 THR A N 1
ATOM 589 C CA . THR A 1 130 ? 16.335 -5.842 21.025 1.00 15.67 94 THR A CA 1
ATOM 590 C C . THR A 1 130 ? 16.166 -5.175 19.664 1.00 16.23 94 THR A C 1
ATOM 591 O O . THR A 1 130 ? 15.045 -5.055 19.168 1.00 16.04 94 THR A O 1
ATOM 595 N N . SER A 1 131 ? 17.271 -4.776 19.048 1.00 17.56 95 SER A N 1
ATOM 596 C CA . SER A 1 131 ? 17.202 -4.294 17.670 1.00 18.22 95 SER A CA 1
ATOM 597 C C . SER A 1 131 ? 16.615 -5.361 16.766 1.00 18.89 95 SER A C 1
ATOM 598 O O . SER A 1 131 ? 15.810 -5.051 15.889 1.00 18.67 95 SER A O 1
ATOM 601 N N A GLU A 1 132 ? 17.007 -6.613 16.957 0.50 18.84 96 GLU A N 1
ATOM 602 N N B GLU A 1 132 ? 17.035 -6.611 16.991 0.50 18.60 96 GLU A N 1
ATOM 603 C CA A GLU A 1 132 ? 16.467 -7.657 16.109 0.50 19.82 96 GLU A CA 1
ATOM 604 C CA B GLU A 1 132 ? 16.580 -7.780 16.232 0.50 19.39 96 GLU A CA 1
ATOM 605 C C A GLU A 1 132 ? 15.038 -7.984 16.513 0.50 19.52 96 GLU A C 1
ATOM 606 C C B GLU A 1 132 ? 15.130 -8.106 16.538 0.50 19.30 96 GLU A C 1
ATOM 607 O O A GLU A 1 132 ? 14.166 -8.163 15.653 0.50 19.30 96 GLU A O 1
ATOM 608 O O B GLU A 1 132 ? 14.343 -8.412 15.638 0.50 19.30 96 GLU A O 1
ATOM 619 N N . LEU A 1 133 ? 14.786 -8.035 17.820 1.00 19.04 97 LEU A N 1
ATOM 620 C CA . LEU A 1 133 ? 13.450 -8.353 18.312 1.00 19.09 97 LEU A CA 1
ATOM 621 C C . LEU A 1 133 ? 12.400 -7.372 17.777 1.00 19.78 97 LEU A C 1
ATOM 622 O O . LEU A 1 133 ? 11.263 -7.767 17.508 1.00 19.48 97 LEU A O 1
ATOM 627 N N . ALA A 1 134 ? 12.787 -6.107 17.628 1.00 19.97 98 ALA A N 1
ATOM 628 C CA . ALA A 1 134 ? 11.877 -5.073 17.158 1.00 19.98 98 ALA A CA 1
ATOM 629 C C . ALA A 1 134 ? 11.372 -5.427 15.769 1.00 20.67 98 ALA A C 1
ATOM 630 O O . ALA A 1 134 ? 10.218 -5.160 15.426 1.00 20.38 98 ALA A O 1
ATOM 632 N N . LYS A 1 135 ? 12.233 -6.072 14.993 1.00 21.62 99 LYS A N 1
ATOM 633 C CA . LYS A 1 135 ? 11.902 -6.431 13.618 1.00 22.95 99 LYS A CA 1
ATOM 634 C C . LYS A 1 135 ? 10.903 -7.583 13.553 1.00 23.17 99 LYS A C 1
ATOM 635 O O . LYS A 1 135 ? 10.174 -7.746 12.558 1.00 23.31 99 LYS A O 1
ATOM 641 N N . ARG A 1 136 ? 10.830 -8.355 14.634 1.00 23.10 100 ARG A N 1
ATOM 642 C CA . ARG A 1 136 ? 9.859 -9.442 14.730 1.00 23.64 100 ARG A CA 1
ATOM 643 C C . ARG A 1 136 ? 8.432 -8.935 14.819 1.00 23.44 100 ARG A C 1
ATOM 644 O O . ARG A 1 136 ? 7.486 -9.680 14.560 1.00 23.09 100 ARG A O 1
ATOM 652 N N . LEU A 1 137 ? 8.276 -7.675 15.211 1.00 22.86 101 LEU A N 1
ATOM 653 C CA . LEU A 1 137 ? 6.957 -7.076 15.326 1.00 23.20 101 LEU A CA 1
ATOM 6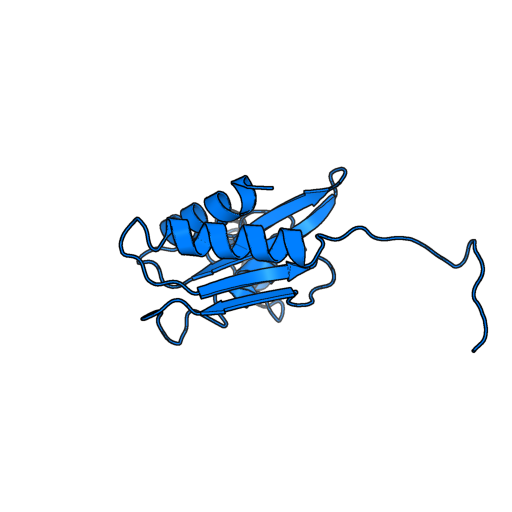54 C C . LEU A 1 137 ? 6.228 -6.980 13.980 1.00 24.08 101 LEU A C 1
ATOM 655 O O . LEU A 1 137 ? 5.003 -6.840 13.931 1.00 24.38 101 LEU A O 1
ATOM 660 N N . ALA A 1 138 ? 6.982 -7.090 12.891 1.00 24.68 102 ALA A N 1
ATOM 661 C CA . ALA A 1 138 ? 6.376 -7.071 11.569 1.00 25.75 102 ALA A CA 1
ATOM 662 C C . ALA A 1 138 ? 5.437 -8.261 11.365 1.00 25.90 102 ALA A C 1
ATOM 663 O O . ALA A 1 138 ? 4.366 -8.111 10.788 1.00 27.68 102 ALA A O 1
ATOM 665 N N A GLN A 1 139 ? 5.827 -9.431 11.868 0.50 26.15 103 GLN A N 1
ATOM 666 N N B GLN A 1 139 ? 5.837 -9.434 11.832 0.50 26.05 103 GLN A N 1
ATOM 667 C CA A GLN A 1 139 ? 5.024 -10.645 11.701 0.50 25.82 103 GLN A CA 1
ATOM 668 C CA B GLN A 1 139 ? 4.984 -10.602 11.704 0.50 25.63 103 GLN A CA 1
ATOM 669 C C A GLN A 1 139 ? 4.323 -11.113 12.989 0.50 25.40 103 GLN A C 1
ATOM 670 C C B GLN A 1 139 ? 4.126 -10.804 12.956 0.50 25.16 103 GLN A C 1
ATOM 671 O O A GLN A 1 139 ? 3.448 -11.975 12.945 0.50 25.38 103 GLN A O 1
ATOM 672 O O B GLN A 1 139 ? 2.951 -11.173 12.857 0.50 24.48 103 GLN A O 1
ATOM 683 N N . ALA A 1 140 ? 4.709 -10.541 14.128 1.00 24.49 104 ALA A N 1
ATOM 684 C CA . ALA A 1 140 ? 4.000 -10.780 15.393 1.00 23.08 104 ALA A CA 1
ATOM 685 C C . ALA A 1 140 ? 3.838 -9.481 16.198 1.00 21.89 104 ALA A C 1
ATOM 686 O O . ALA A 1 140 ? 4.512 -9.290 17.217 1.00 20.77 104 ALA A O 1
ATOM 688 N N . PRO A 1 141 ? 2.938 -8.594 15.754 1.00 21.19 105 PRO A N 1
ATOM 689 C CA . PRO A 1 141 ? 2.905 -7.242 16.306 1.00 20.93 105 PRO A CA 1
ATOM 690 C C . PRO A 1 141 ? 2.524 -7.167 17.784 1.00 20.05 105 PRO A C 1
ATOM 691 O O . PRO A 1 141 ? 2.815 -6.172 18.435 1.00 21.01 105 PRO A O 1
ATOM 695 N N . THR A 1 142 ? 1.894 -8.208 18.313 1.00 19.17 106 THR A N 1
ATOM 696 C CA . THR A 1 142 ? 1.445 -8.176 19.710 1.00 17.50 106 THR A CA 1
ATOM 697 C C . THR A 1 142 ? 2.474 -8.720 20.704 1.00 17.69 106 THR A C 1
ATOM 698 O O . THR A 1 142 ? 2.198 -8.817 21.887 1.00 16.81 106 THR A O 1
ATOM 702 N N . LEU A 1 143 ? 3.661 -9.082 20.219 1.00 17.24 107 LEU A N 1
ATOM 703 C CA . LEU A 1 143 ? 4.753 -9.421 21.129 1.00 17.82 107 LEU A CA 1
ATOM 704 C C . LEU A 1 143 ? 4.948 -8.266 22.102 1.00 17.89 107 LEU A C 1
ATOM 705 O O . LEU A 1 143 ? 5.218 -8.474 23.287 1.00 18.10 107 LEU A O 1
ATOM 710 N N . LYS A 1 144 ? 4.783 -7.042 21.604 1.00 17.17 108 LYS A N 1
ATOM 711 C CA . LYS A 1 144 ? 5.082 -5.872 22.422 1.00 17.62 108 LYS A CA 1
ATOM 712 C C . LYS A 1 144 ? 4.029 -5.611 23.508 1.00 17.15 108 LYS A C 1
ATOM 713 O O . LYS A 1 144 ? 4.203 -4.737 24.361 1.00 17.31 108 LYS A O 1
ATOM 719 N N . ASP A 1 145 ? 2.965 -6.411 23.511 1.00 16.20 109 ASP A N 1
ATOM 720 C CA . ASP A 1 145 ? 1.934 -6.307 24.545 1.00 15.90 109 ASP A CA 1
ATOM 721 C C . ASP A 1 145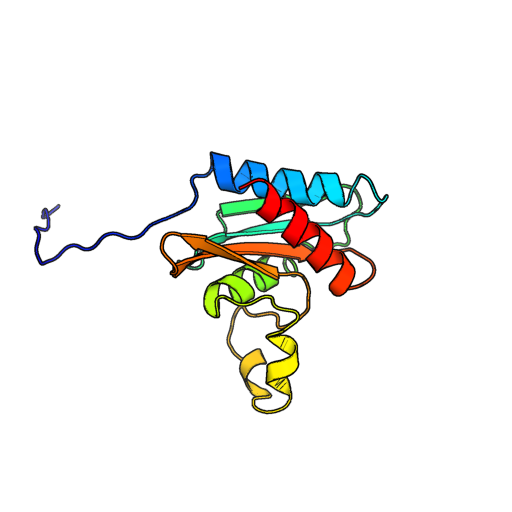 ? 2.268 -7.146 25.774 1.00 15.99 109 ASP A C 1
ATOM 722 O O . ASP A 1 145 ? 1.595 -7.077 26.804 1.00 16.33 109 ASP A O 1
ATOM 727 N N . ILE A 1 146 ? 3.329 -7.930 25.669 1.00 15.43 110 ILE A N 1
ATOM 728 C CA . ILE A 1 146 ? 3.782 -8.729 26.798 1.00 16.08 110 ILE A CA 1
ATOM 729 C C . ILE A 1 146 ? 4.335 -7.796 27.869 1.00 16.89 110 ILE A C 1
ATOM 730 O O . ILE A 1 146 ? 5.185 -6.940 27.597 1.00 17.56 110 ILE A O 1
ATOM 735 N N . PRO A 1 147 ? 3.830 -7.931 29.102 1.00 17.92 111 PRO A N 1
ATOM 736 C CA . PRO A 1 147 ? 4.207 -7.049 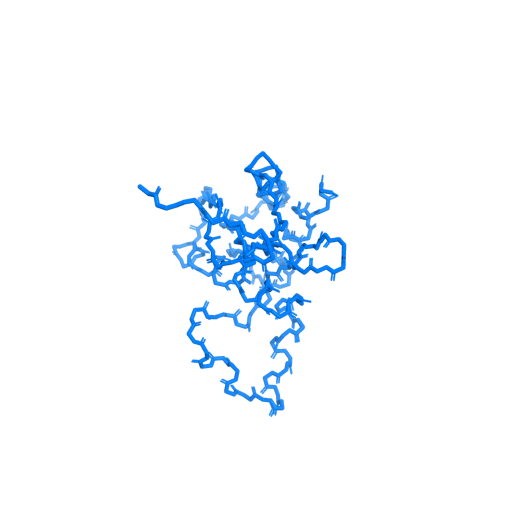30.190 1.00 18.04 111 PRO A CA 1
ATOM 737 C C . PRO A 1 147 ? 5.708 -6.999 30.424 1.00 18.00 111 PRO A C 1
ATOM 738 O O . PRO A 1 147 ? 6.402 -8.023 30.330 1.00 17.63 111 PRO A O 1
ATOM 742 N N . GLY A 1 148 ? 6.196 -5.796 30.710 1.00 17.40 112 GLY A N 1
ATOM 743 C CA . GLY A 1 148 ? 7.579 -5.599 31.159 1.00 17.39 112 GLY A CA 1
ATOM 744 C C . GLY A 1 148 ? 8.575 -5.467 30.020 1.00 16.30 112 GLY A C 1
ATOM 745 O O . GLY A 1 148 ? 9.765 -5.243 30.245 1.00 17.55 112 GLY A O 1
ATOM 746 N N . THR A 1 149 ? 8.078 -5.583 28.794 1.00 16.19 113 THR A N 1
ATOM 747 C CA . THR A 1 149 ? 8.947 -5.550 27.606 1.00 15.42 113 THR A CA 1
ATOM 748 C C . THR A 1 149 ? 9.105 -4.177 26.932 1.00 15.40 113 THR A C 1
ATOM 749 O O . THR A 1 149 ? 8.289 -3.264 27.112 1.00 15.95 113 THR A O 1
ATOM 753 N N . LEU A 1 150 ? 10.174 -4.042 26.161 1.00 14.63 114 LEU A N 1
ATOM 754 C CA . LEU A 1 150 ? 10.390 -2.865 25.334 1.00 14.68 114 LEU A CA 1
ATOM 755 C C . LEU A 1 150 ? 11.167 -3.304 24.117 1.00 14.77 114 LEU A C 1
ATOM 756 O O . LEU A 1 150 ? 12.347 -3.622 24.208 1.00 14.91 114 LEU A O 1
ATOM 761 N N . PHE A 1 151 ? 10.486 -3.342 22.975 1.00 15.03 115 PHE A N 1
ATOM 762 C CA . PHE A 1 151 ? 11.061 -3.866 21.745 1.00 14.16 115 PHE A CA 1
ATOM 763 C C . PHE A 1 151 ? 11.721 -2.729 20.953 1.00 14.91 115 PHE A C 1
ATOM 764 O O . PHE A 1 151 ? 11.233 -2.282 19.907 1.00 15.59 115 PHE A O 1
ATOM 772 N N . LEU A 1 152 ? 12.828 -2.245 21.477 1.00 13.58 116 LEU A N 1
ATOM 773 C CA . LEU A 1 152 ? 13.470 -1.049 20.966 1.00 15.21 116 LEU A CA 1
ATOM 774 C C . LEU A 1 152 ? 14.966 -1.251 21.154 1.00 14.89 116 LEU A C 1
ATOM 775 O O . LEU A 1 152 ? 15.409 -1.657 22.236 1.00 14.76 116 LEU A O 1
ATOM 780 N N . ALA A 1 153 ? 15.726 -1.041 20.078 1.00 15.03 117 ALA A N 1
ATOM 781 C CA . ALA A 1 153 ? 17.177 -1.232 20.090 1.00 14.54 117 ALA A CA 1
ATOM 782 C C . ALA A 1 153 ? 17.843 -0.655 21.342 1.00 14.67 117 ALA A C 1
ATOM 783 O O . ALA A 1 153 ? 17.530 0.453 21.780 1.00 15.17 117 ALA A O 1
ATOM 785 N N . GLY A 1 154 ? 18.758 -1.439 21.906 1.00 14.48 118 GLY A N 1
ATOM 786 C CA . GLY A 1 154 ? 19.540 -1.005 23.032 1.00 13.91 118 GLY A CA 1
ATOM 787 C C . GLY A 1 154 ? 19.751 -2.060 24.105 1.00 13.99 118 GLY A C 1
ATOM 788 O O . GLY A 1 154 ? 20.464 -1.799 25.093 1.00 13.25 118 GLY A O 1
ATOM 789 N N . GLY A 1 155 ? 19.116 -3.226 23.959 1.00 14.06 119 GLY A N 1
ATOM 790 C CA . GLY A 1 155 ? 19.362 -4.337 24.910 1.00 13.82 119 GLY A CA 1
ATOM 791 C C . GLY A 1 155 ? 20.074 -5.486 24.210 1.00 14.73 119 GLY A C 1
ATOM 792 O O . GLY A 1 155 ? 19.798 -5.773 23.054 1.00 15.24 119 GLY A O 1
ATOM 793 N N . THR A 1 156 ? 21.005 -6.127 24.896 1.00 14.94 120 THR A N 1
ATOM 794 C CA . THR A 1 156 ? 21.745 -7.248 24.295 1.00 16.11 120 THR A CA 1
ATOM 795 C C . THR A 1 156 ? 21.935 -8.361 25.326 1.00 16.27 120 THR A C 1
ATOM 796 O O . THR A 1 156 ? 22.180 -8.081 26.490 1.00 15.65 120 THR A O 1
ATOM 800 N N . PRO A 1 157 ? 21.834 -9.628 24.890 1.00 16.59 121 PRO A N 1
ATOM 801 C CA . PRO A 1 157 ? 21.958 -10.712 25.863 1.00 17.19 121 PRO A CA 1
ATOM 802 C C . PRO A 1 157 ? 23.391 -11.152 26.133 1.00 17.45 121 PRO A C 1
ATOM 803 O O . PRO A 1 157 ? 24.308 -10.933 25.327 1.00 18.10 121 PRO A O 1
ATOM 807 N N . VAL A 1 158 ? 23.554 -11.795 27.276 1.00 17.25 122 VAL A N 1
ATOM 808 C CA . VAL A 1 158 ? 24.821 -12.393 27.653 1.00 17.18 122 VAL A CA 1
ATOM 809 C C . VAL A 1 158 ? 24.498 -13.820 28.011 1.00 17.45 122 VAL A C 1
ATOM 810 O O . VAL A 1 158 ? 23.490 -14.091 28.688 1.00 17.30 122 VAL A O 1
ATOM 814 N N . THR A 1 159 ? 25.325 -14.751 27.546 1.00 18.02 123 THR A N 1
ATOM 815 C CA . THR A 1 159 ? 25.037 -16.149 27.786 1.00 18.08 123 THR A CA 1
ATOM 816 C C . THR A 1 159 ? 26.108 -16.822 28.611 1.00 18.87 123 THR A C 1
ATOM 817 O O . THR A 1 159 ? 27.175 -16.265 28.851 1.00 18.86 123 THR A O 1
ATOM 821 N N . ALA A 1 160 ? 25.785 -18.030 29.051 1.00 20.24 124 ALA A N 1
ATOM 822 C CA . ALA A 1 160 ? 26.737 -18.938 29.678 1.00 22.02 124 ALA A CA 1
ATOM 823 C C . ALA A 1 160 ? 26.281 -20.339 29.299 1.00 23.61 124 ALA A C 1
ATOM 824 O O . ALA A 1 160 ? 25.114 -20.669 29.445 1.00 23.49 124 ALA A O 1
ATOM 826 N N . LYS A 1 161 ? 27.193 -21.144 28.755 1.00 25.99 125 LYS A N 1
ATOM 827 C CA . LYS A 1 161 ? 26.862 -22.495 28.285 1.00 28.00 125 LYS A CA 1
ATOM 828 C C . LYS A 1 161 ? 25.747 -22.515 27.242 1.00 27.64 125 LYS A C 1
ATOM 829 O O . LYS A 1 161 ? 24.934 -23.444 27.185 1.00 28.50 125 LYS A O 1
ATOM 835 N N . GLY A 1 162 ? 25.711 -21.485 26.411 1.00 27.42 126 GLY A N 1
ATOM 836 C CA . GLY A 1 162 ? 24.711 -21.409 25.380 1.00 26.85 126 GLY A CA 1
ATOM 837 C C . GLY A 1 162 ? 23.366 -20.891 25.845 1.00 26.00 126 GLY A C 1
ATOM 838 O O . GLY A 1 162 ? 22.487 -20.666 25.023 1.00 27.73 126 GLY A O 1
ATOM 839 N N . ALA A 1 163 ? 23.190 -20.683 27.149 1.00 23.91 127 ALA A N 1
ATOM 840 C CA . ALA A 1 163 ? 21.882 -20.256 27.646 1.00 21.66 127 ALA A CA 1
ATOM 841 C C . ALA A 1 163 ? 21.949 -18.802 28.094 1.00 19.79 127 ALA A C 1
ATOM 842 O O . ALA A 1 163 ? 22.952 -18.375 28.655 1.00 19.75 127 ALA A O 1
ATOM 844 N N . PRO A 1 164 ? 20.870 -18.037 27.881 1.00 18.37 128 PRO A N 1
ATOM 845 C CA . PRO A 1 164 ? 20.910 -16.634 28.339 1.00 17.39 128 PRO A CA 1
ATOM 846 C C . PRO A 1 164 ? 20.990 -16.538 29.858 1.00 16.83 128 PRO A C 1
ATOM 847 O O . PRO A 1 164 ? 20.249 -17.260 30.549 1.00 16.90 128 PRO A O 1
ATOM 851 N N . VAL A 1 165 ? 21.866 -15.680 30.386 1.00 16.36 129 VAL A N 1
ATOM 852 C CA . VAL A 1 165 ? 21.942 -15.479 31.846 1.00 16.34 129 VAL A CA 1
ATOM 853 C C . VAL A 1 165 ? 21.667 -14.040 32.278 1.00 15.73 129 VAL A C 1
ATOM 854 O O . VAL A 1 165 ? 21.296 -13.791 33.426 1.00 15.63 129 VAL A O 1
ATOM 858 N N . ALA A 1 166 ? 21.844 -13.093 31.366 1.00 14.72 130 ALA A N 1
ATOM 859 C CA . ALA A 1 166 ? 21.591 -11.701 31.698 1.00 14.00 130 ALA A CA 1
ATOM 860 C C . ALA A 1 166 ? 21.302 -10.913 30.427 1.00 14.10 130 ALA A C 1
ATOM 861 O O . ALA A 1 166 ? 21.625 -11.350 29.319 1.00 14.73 130 ALA A O 1
ATOM 863 N N . GLY A 1 167 ? 20.695 -9.754 30.602 1.00 13.59 131 GLY A N 1
ATOM 864 C CA . GLY A 1 167 ? 20.596 -8.783 29.506 1.00 13.61 131 GLY A CA 1
ATOM 865 C C . GLY A 1 167 ? 21.199 -7.486 29.984 1.00 13.12 131 GLY A C 1
ATOM 866 O O . GLY A 1 167 ? 21.063 -7.132 31.154 1.00 12.56 131 GLY A O 1
ATOM 867 N N . ILE A 1 168 ? 21.859 -6.755 29.083 1.00 12.95 132 ILE A N 1
ATOM 868 C CA . ILE A 1 168 ? 22.348 -5.418 29.375 1.00 13.63 132 ILE A CA 1
ATOM 869 C C . ILE A 1 168 ? 21.552 -4.452 28.505 1.00 13.59 132 ILE A C 1
ATOM 870 O O . ILE A 1 168 ? 21.447 -4.663 27.287 1.00 14.57 132 ILE A O 1
ATOM 875 N N . GLY A 1 169 ? 20.948 -3.448 29.135 1.00 12.64 133 GLY A N 1
ATOM 876 C CA . GLY A 1 169 ? 20.120 -2.474 28.430 1.00 13.29 133 GLY A CA 1
ATOM 877 C C . GLY A 1 169 ? 20.626 -1.059 28.627 1.00 12.70 133 GLY A C 1
ATOM 878 O O . GLY A 1 169 ? 21.083 -0.709 29.695 1.00 13.64 133 GLY A O 1
ATOM 879 N N . VAL A 1 170 ? 20.582 -0.251 27.564 1.00 12.90 134 VAL A N 1
ATOM 880 C CA . VAL A 1 170 ? 21.078 1.124 27.604 1.00 12.31 134 VAL A CA 1
ATOM 881 C C . VAL A 1 170 ? 20.052 1.997 26.966 1.00 11.69 134 VAL A C 1
ATOM 882 O O . VAL A 1 170 ? 19.435 1.608 25.960 1.00 12.65 134 VAL A O 1
ATOM 886 N N . ALA A 1 171 ? 19.840 3.157 27.551 1.00 12.01 135 ALA A N 1
ATOM 887 C CA . ALA A 1 171 ? 18.906 4.106 26.944 1.00 12.77 135 ALA A CA 1
ATOM 888 C C . ALA A 1 171 ? 19.377 5.524 27.190 1.00 13.20 135 ALA A C 1
ATOM 889 O O . ALA A 1 171 ? 20.120 5.763 28.140 1.00 14.01 135 ALA A O 1
ATOM 891 N N . GLY A 1 172 ? 19.019 6.461 26.308 1.00 14.55 136 GLY A N 1
ATOM 892 C CA . GLY A 1 172 ? 19.409 7.858 26.525 1.00 15.12 136 GLY A CA 1
ATOM 893 C C . GLY A 1 172 ? 20.245 8.446 25.404 1.00 15.46 136 GLY A C 1
ATOM 894 O O . GLY A 1 172 ? 20.397 9.665 25.333 1.00 15.98 136 GLY A O 1
ATOM 895 N N . ALA A 1 173 ? 20.796 7.596 24.534 1.00 16.03 137 ALA A N 1
ATOM 896 C CA . ALA A 1 173 ? 21.532 8.094 23.369 1.00 17.09 137 ALA A CA 1
ATOM 897 C C . ALA A 1 173 ? 20.546 8.557 22.296 1.00 17.91 137 ALA A C 1
ATOM 898 O O . ALA A 1 173 ? 19.339 8.282 22.376 1.00 18.64 137 ALA A O 1
ATOM 900 N N . PRO A 1 174 ? 21.057 9.258 21.280 1.00 18.55 138 PRO A N 1
ATOM 901 C CA . PRO A 1 174 ? 20.163 9.823 20.284 1.00 19.32 138 PRO A CA 1
ATOM 902 C C . PRO A 1 174 ? 19.469 8.794 19.403 1.00 19.19 138 PRO A C 1
ATOM 903 O O . PRO A 1 174 ? 18.513 9.128 18.693 1.00 19.15 138 PRO A O 1
ATOM 907 N N . SER A 1 175 ? 19.932 7.554 19.433 1.00 19.38 139 SER A N 1
ATOM 908 C CA . SER A 1 175 ? 19.274 6.491 18.672 1.00 19.77 139 SER A CA 1
ATOM 909 C C . SER A 1 175 ? 19.414 5.179 19.428 1.00 19.86 139 SER A C 1
ATOM 910 O O . SER A 1 175 ? 20.344 4.995 20.231 1.00 18.79 139 SER A O 1
ATOM 913 N N . GLY A 1 176 ? 18.471 4.279 19.182 1.00 20.28 140 GLY A N 1
ATOM 914 C CA . GLY A 1 176 ? 18.537 2.937 19.768 1.00 19.71 140 GLY A CA 1
ATOM 915 C C . GLY A 1 176 ? 19.775 2.198 19.291 1.00 19.76 140 GLY A C 1
ATOM 916 O O . GLY A 1 176 ? 20.374 1.409 20.030 1.00 19.67 140 GLY A O 1
ATOM 917 N N . ASP A 1 177 ? 20.180 2.454 18.057 1.00 19.92 141 ASP A N 1
ATOM 918 C CA . ASP A 1 177 ? 21.350 1.764 17.539 1.00 19.99 141 ASP A CA 1
ATOM 919 C C . ASP A 1 177 ? 22.604 2.194 18.313 1.00 18.57 141 ASP A C 1
ATOM 920 O O . ASP A 1 177 ? 23.444 1.361 18.639 1.00 18.84 141 ASP A O 1
ATOM 925 N N . LEU A 1 178 ? 22.713 3.482 18.636 1.00 17.14 142 LEU A N 1
ATOM 926 C CA . LEU A 1 178 ? 23.818 3.934 19.481 1.00 16.60 142 LEU A CA 1
ATOM 927 C C . LEU A 1 178 ? 23.692 3.322 20.879 1.00 16.10 142 LEU A C 1
ATOM 928 O O . LEU A 1 178 ? 24.680 2.855 21.429 1.00 15.55 142 LEU A O 1
ATOM 933 N N . ASP A 1 179 ? 22.490 3.329 21.454 1.00 15.45 143 ASP A N 1
ATOM 934 C CA . ASP A 1 179 ? 22.299 2.676 22.762 1.00 15.87 143 ASP A CA 1
ATOM 935 C C . ASP A 1 179 ? 22.870 1.265 22.712 1.00 15.68 143 ASP A C 1
ATOM 936 O O . ASP A 1 179 ? 23.569 0.806 23.632 1.00 15.85 143 ASP A O 1
ATOM 941 N N . GLU A 1 180 ? 22.536 0.548 21.646 1.00 16.65 144 GLU A N 1
ATOM 942 C CA . GLU A 1 180 ? 22.928 -0.852 21.570 1.00 16.48 144 GLU A CA 1
ATOM 943 C C . GLU A 1 180 ? 24.432 -1.024 21.367 1.00 16.82 144 GLU A C 1
ATOM 944 O O . GLU A 1 180 ? 25.007 -2.007 21.826 1.00 16.92 144 GLU A O 1
ATOM 950 N N . GLN A 1 181 ? 25.067 -0.069 20.683 1.00 17.07 145 GLN A N 1
ATOM 951 C CA . GLN A 1 181 ? 26.531 -0.019 20.631 1.00 17.76 145 GLN A CA 1
ATOM 952 C C . GLN A 1 181 ? 27.114 0.005 22.039 1.00 16.88 145 GLN A C 1
ATOM 953 O O . GLN A 1 181 ? 28.049 -0.732 22.349 1.00 17.10 145 GLN A O 1
ATOM 959 N N . TYR A 1 182 ? 26.573 0.857 22.899 1.00 16.47 146 TYR A N 1
ATOM 960 C CA . TYR A 1 182 ? 27.134 0.955 24.248 1.00 15.70 146 TYR A CA 1
ATOM 961 C C . TYR A 1 182 ? 26.814 -0.284 25.087 1.00 15.68 146 TYR A C 1
ATOM 962 O O . TYR A 1 182 ? 27.630 -0.708 25.918 1.00 16.08 146 TYR A O 1
ATOM 971 N N . ALA A 1 183 ? 25.646 -0.879 24.864 1.00 15.63 147 ALA A N 1
ATOM 972 C CA . ALA A 1 183 ? 25.303 -2.140 25.529 1.00 15.97 147 ALA A CA 1
ATOM 973 C C . ALA A 1 183 ? 26.316 -3.224 25.144 1.00 16.29 147 ALA A C 1
ATOM 974 O O . ALA A 1 183 ? 26.801 -3.946 25.987 1.00 16.22 147 ALA A O 1
ATOM 976 N N . ARG A 1 184 ? 26.631 -3.321 23.854 1.00 17.33 148 ARG A N 1
ATOM 977 C CA . ARG A 1 184 ? 27.615 -4.284 23.397 1.00 18.39 148 ARG A CA 1
ATOM 978 C C . ARG A 1 184 ? 28.992 -4.006 23.987 1.00 18.28 148 ARG A C 1
ATOM 979 O O . ARG A 1 184 ? 29.749 -4.940 24.247 1.00 18.80 148 ARG A O 1
ATOM 987 N N . ALA A 1 185 ? 29.339 -2.733 24.170 1.00 18.63 149 ALA A N 1
ATOM 988 C CA . ALA A 1 185 ? 30.610 -2.372 24.797 1.00 19.46 149 ALA A CA 1
ATOM 989 C C . ALA A 1 185 ? 30.675 -2.848 26.243 1.00 19.78 149 ALA A C 1
ATOM 990 O O . ALA A 1 185 ? 31.728 -3.261 26.729 1.00 20.10 149 ALA A O 1
ATOM 992 N N . GLY A 1 186 ? 29.537 -2.788 26.935 1.00 19.15 150 GLY A N 1
ATOM 993 C CA . GLY A 1 186 ? 29.454 -3.340 28.282 1.00 19.31 150 GLY A CA 1
ATOM 994 C C . GLY A 1 186 ? 29.593 -4.856 28.295 1.00 19.07 150 GLY A C 1
ATOM 995 O O . GLY A 1 186 ? 30.362 -5.411 29.074 1.00 19.28 150 GLY A O 1
ATOM 996 N N . ALA A 1 187 ? 28.873 -5.546 27.418 1.00 18.94 151 ALA A N 1
ATOM 997 C CA . ALA A 1 187 ? 29.001 -6.997 27.346 1.00 20.06 151 ALA A CA 1
ATOM 998 C C . ALA A 1 187 ? 30.414 -7.446 26.992 1.00 20.24 151 ALA A C 1
ATOM 999 O O . ALA A 1 187 ? 30.871 -8.499 27.446 1.00 20.23 151 ALA A O 1
ATOM 1001 N N . ALA A 1 188 ? 31.098 -6.631 26.190 1.00 19.79 152 ALA A N 1
ATOM 1002 C CA . ALA A 1 188 ? 32.410 -6.995 25.637 1.00 20.58 152 ALA A CA 1
ATOM 1003 C C . ALA A 1 188 ? 33.482 -7.216 26.692 1.00 21.22 152 ALA A C 1
ATOM 1004 O O . ALA A 1 188 ? 34.505 -7.863 26.408 1.00 22.13 152 ALA A O 1
ATOM 1006 N N . VAL A 1 189 ? 33.280 -6.669 27.886 1.00 20.76 153 VAL A N 1
ATOM 1007 C CA . VAL A 1 189 ? 34.282 -6.810 28.925 1.00 21.21 153 VAL A CA 1
ATOM 1008 C C . VAL A 1 189 ? 34.147 -8.100 29.683 1.00 21.89 153 VAL A C 1
ATOM 1009 O O . VAL A 1 189 ? 35.004 -8.408 30.522 1.00 22.41 153 VAL A O 1
ATOM 1013 N N . LEU A 1 190 ? 33.108 -8.864 29.368 1.00 21.99 154 LEU A N 1
ATOM 1014 C CA . LEU A 1 190 ? 32.888 -10.155 30.010 1.00 23.06 154 LEU A CA 1
ATOM 1015 C C . LEU A 1 190 ? 33.512 -11.277 29.182 1.00 23.78 154 LEU A C 1
ATOM 1016 O O . LEU A 1 190 ? 33.819 -11.096 28.001 1.00 24.02 154 LEU A O 1
#